Protein AF-A0A0C2FZ42-F1 (afdb_monomer_lite)

pLDDT: mean 85.32, std 16.22, range [34.06, 98.31]

InterPro domains:
  IPR029052 Metallo-dependent phosphatase-like [SSF56300] (33-108)
  IPR051158 Metallophosphoesterase-like [PTHR31302] (4-110)

Organism: NCBI:txid51022

Secondary structure (DSSP, 8-state):
--S-EEEEE---GGGGGS--TT----HHHHTTTPPTT-EEEEEESSGGGGGTS-HHHHTT-SEEEE--SGGGTTGGGHHHHHHH-S--SEEEE-SSSS-EEEE-----------

Foldseek 3Di:
DFPAADEFEFQECCLVVVPDPPRHGDLCVSCVPPDPPGAYEYEYAALCVLVVDDQVSLQRHAEYEYEQFPQAPPVVQLVVQVVVDPDAAAWAARPHHNHIYGYHHHHHDDPDPD

Structure (mmCIF, N/CA/C/O backbone):
data_AF-A0A0C2FZ42-F1
#
_entry.id   AF-A0A0C2FZ42-F1
#
loop_
_atom_site.group_PDB
_atom_site.id
_atom_site.type_symbol
_atom_site.label_atom_id
_atom_site.label_alt_id
_atom_site.label_comp_id
_atom_site.label_asym_id
_atom_site.label_entity_id
_atom_site.label_seq_id
_atom_site.pdbx_PDB_ins_code
_atom_site.Cartn_x
_atom_site.Cartn_y
_atom_site.Cartn_z
_atom_site.occupancy
_atom_site.B_iso_or_equiv
_atom_site.auth_seq_id
_atom_site.auth_comp_id
_atom_site.auth_asym_id
_atom_site.auth_atom_id
_atom_site.pdbx_PDB_model_num
ATOM 1 N N . MET A 1 1 ? -20.566 -7.867 8.050 1.00 49.97 1 MET A N 1
ATOM 2 C CA . MET A 1 1 ? -21.424 -7.011 7.199 1.00 49.97 1 MET A CA 1
ATOM 3 C C . MET A 1 1 ? -20.775 -5.634 7.150 1.00 49.97 1 MET A C 1
ATOM 5 O O . MET A 1 1 ? -20.541 -5.071 8.214 1.00 49.97 1 MET A O 1
ATOM 9 N N . PHE A 1 2 ? -20.371 -5.150 5.970 1.00 56.78 2 PHE A N 1
ATOM 10 C CA . PHE A 1 2 ? -19.672 -3.866 5.830 1.00 56.78 2 PHE A CA 1
ATOM 11 C C . PHE A 1 2 ? -20.657 -2.712 6.034 1.00 56.78 2 PHE A C 1
ATOM 13 O O . PHE A 1 2 ? -21.542 -2.496 5.210 1.00 56.78 2 PHE A O 1
ATOM 20 N N . HIS A 1 3 ? -20.514 -1.973 7.131 1.00 61.91 3 HIS A N 1
ATOM 21 C CA . HIS A 1 3 ? -21.300 -0.770 7.383 1.00 61.91 3 HIS A CA 1
ATOM 22 C C . HIS A 1 3 ? -20.441 0.437 6.991 1.00 61.91 3 HIS A C 1
ATOM 24 O O . HIS A 1 3 ? -19.725 0.984 7.822 1.00 61.91 3 HIS A O 1
ATOM 30 N N . ARG A 1 4 ? -20.528 0.836 5.711 1.00 89.31 4 ARG A N 1
ATOM 31 C CA . ARG A 1 4 ? -19.733 1.890 5.036 1.00 89.31 4 ARG A CA 1
ATOM 32 C C . ARG A 1 4 ? -18.302 1.460 4.682 1.00 89.31 4 ARG A C 1
ATOM 34 O O . ARG A 1 4 ? -17.542 1.024 5.539 1.00 89.31 4 ARG A O 1
ATOM 41 N N . ILE A 1 5 ? -17.942 1.625 3.409 1.00 94.50 5 ILE A N 1
ATOM 42 C CA . ILE A 1 5 ? -16.601 1.360 2.869 1.00 94.50 5 ILE A CA 1
ATOM 43 C C . ILE A 1 5 ? -15.977 2.702 2.480 1.00 94.50 5 ILE A C 1
ATOM 45 O O . ILE A 1 5 ? -16.608 3.482 1.768 1.00 94.50 5 ILE A O 1
ATOM 49 N N . CYS A 1 6 ? -14.754 2.965 2.937 1.00 96.94 6 CYS A N 1
ATOM 50 C CA . CYS A 1 6 ? -13.917 4.059 2.456 1.00 96.94 6 CYS A CA 1
ATOM 51 C C . CYS A 1 6 ? -12.878 3.485 1.491 1.00 96.94 6 CYS A C 1
ATOM 53 O O . CYS A 1 6 ? -12.041 2.677 1.895 1.00 96.94 6 CYS A O 1
ATOM 55 N N . LEU A 1 7 ? -12.953 3.883 0.221 1.00 97.06 7 LEU A N 1
ATOM 56 C CA . LEU A 1 7 ? -11.992 3.492 -0.805 1.00 97.06 7 LEU A CA 1
ATOM 57 C C . LEU A 1 7 ? -10.952 4.604 -0.956 1.00 97.06 7 LEU A C 1
ATOM 59 O O . LEU A 1 7 ? -11.309 5.744 -1.245 1.00 97.06 7 LEU A O 1
ATOM 63 N N . ILE A 1 8 ? -9.682 4.279 -0.732 1.00 98.00 8 ILE A N 1
ATOM 64 C CA . ILE A 1 8 ? -8.597 5.254 -0.597 1.00 98.00 8 ILE A CA 1
ATOM 65 C C . ILE A 1 8 ? -7.557 5.005 -1.683 1.00 98.00 8 ILE A C 1
ATOM 67 O O . ILE A 1 8 ? -6.857 4.002 -1.640 1.00 98.00 8 ILE A O 1
ATOM 71 N N . GLY A 1 9 ? -7.431 5.911 -2.649 1.00 97.00 9 GLY A N 1
ATOM 72 C CA . GLY A 1 9 ? -6.337 5.877 -3.622 1.00 97.00 9 GLY A CA 1
ATOM 73 C C . GLY A 1 9 ? -5.121 6.643 -3.112 1.00 97.00 9 GLY A C 1
ATOM 74 O O . GLY A 1 9 ? -5.269 7.748 -2.590 1.00 97.00 9 GLY A O 1
ATOM 75 N N . VAL A 1 10 ? -3.927 6.082 -3.290 1.00 96.81 10 VAL A N 1
ATOM 76 C CA . VAL A 1 10 ? -2.662 6.785 -3.036 1.00 96.81 10 VAL A CA 1
ATOM 77 C C . VAL A 1 10 ? -1.840 6.915 -4.316 1.00 96.81 10 VAL A C 1
ATOM 79 O O . VAL A 1 10 ? -1.957 6.098 -5.229 1.00 96.81 10 VAL A O 1
ATOM 82 N N . ASN A 1 11 ? -1.001 7.951 -4.378 1.00 95.19 11 ASN A N 1
ATOM 83 C CA . ASN A 1 11 ? 0.007 8.072 -5.432 1.00 95.19 11 ASN A CA 1
ATOM 84 C C . ASN A 1 11 ? 1.005 6.906 -5.351 1.00 95.19 11 ASN A C 1
ATOM 86 O O . ASN A 1 11 ? 1.191 6.326 -4.281 1.00 95.19 11 ASN A O 1
ATOM 90 N N . ASP A 1 12 ? 1.656 6.587 -6.470 1.00 92.12 12 ASP A N 1
ATOM 91 C CA . ASP A 1 12 ? 2.699 5.559 -6.495 1.00 92.12 12 ASP A CA 1
ATOM 92 C C . ASP A 1 12 ? 3.883 5.928 -5.584 1.00 92.12 12 ASP A C 1
ATOM 94 O O . ASP A 1 12 ? 4.202 7.106 -5.414 1.00 92.12 12 ASP A O 1
ATOM 98 N N . ILE A 1 13 ? 4.578 4.929 -5.036 1.00 90.56 13 ILE A N 1
ATOM 99 C CA . ILE A 1 13 ? 5.772 5.132 -4.200 1.00 90.56 13 ILE A CA 1
ATOM 100 C C . ILE A 1 13 ? 6.856 5.965 -4.912 1.00 90.56 13 ILE A C 1
ATOM 102 O O . ILE A 1 13 ? 7.554 6.762 -4.278 1.00 90.56 13 ILE A O 1
ATOM 106 N N . SER A 1 14 ? 6.948 5.848 -6.241 1.00 89.75 14 SER A N 1
ATOM 107 C CA . SER A 1 14 ? 7.897 6.595 -7.072 1.00 89.75 14 SER A CA 1
ATOM 108 C C . SER A 1 14 ? 7.452 8.030 -7.389 1.00 89.75 14 SER A C 1
ATOM 110 O O . SER A 1 14 ? 8.242 8.823 -7.901 1.00 89.75 14 SER A O 1
ATOM 112 N N . SER A 1 15 ? 6.215 8.421 -7.053 1.00 91.25 15 SER A N 1
ATOM 113 C CA . SER A 1 15 ? 5.626 9.697 -7.483 1.00 91.25 15 SER A CA 1
ATOM 114 C C . SER A 1 15 ? 6.438 10.918 -7.035 1.00 91.25 15 SER A C 1
ATOM 116 O O . SER A 1 15 ? 6.501 11.922 -7.748 1.00 91.25 15 SER A O 1
ATOM 118 N N . LYS A 1 16 ? 7.125 10.812 -5.887 1.00 91.06 16 LYS A N 1
ATOM 119 C CA . LYS A 1 16 ? 8.002 11.858 -5.337 1.00 91.06 16 LYS A CA 1
ATOM 120 C C . LYS A 1 16 ? 9.159 12.241 -6.270 1.00 91.06 16 LYS A C 1
ATOM 122 O O . LYS A 1 16 ? 9.669 13.352 -6.166 1.00 91.06 16 LYS A O 1
ATOM 127 N N . TYR A 1 17 ? 9.538 11.360 -7.196 1.00 90.00 17 TYR A N 1
ATOM 128 C CA . TYR A 1 17 ? 10.608 11.583 -8.173 1.00 90.00 17 TYR A CA 1
ATOM 129 C C . TYR A 1 17 ? 10.115 12.174 -9.503 1.00 90.00 17 TYR A C 1
ATOM 131 O O . TYR A 1 17 ? 10.918 12.485 -10.374 1.00 90.00 17 TYR A O 1
ATOM 139 N N . SER A 1 18 ? 8.805 12.383 -9.668 1.00 90.12 18 SER A N 1
ATOM 140 C CA . SER A 1 18 ? 8.215 12.898 -10.916 1.00 90.12 18 SER A CA 1
ATOM 141 C C . SER A 1 18 ? 8.541 14.365 -11.231 1.00 90.12 18 SER A C 1
ATOM 143 O O . SER A 1 18 ? 8.257 14.834 -12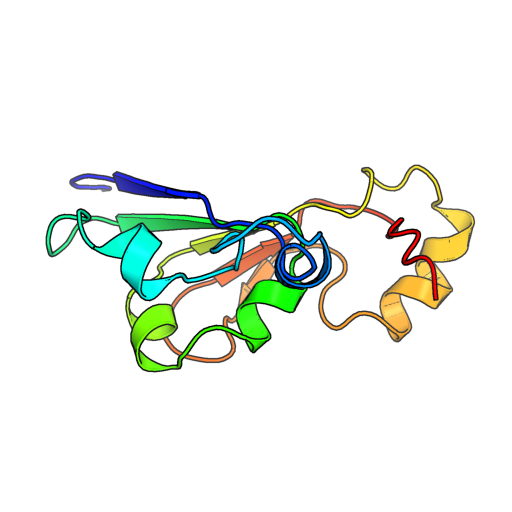.330 1.00 90.12 18 SER A O 1
ATOM 145 N N . GLY A 1 19 ? 9.057 15.127 -10.260 1.00 91.50 19 GLY A N 1
ATOM 146 C CA . GLY A 1 19 ? 9.232 16.580 -10.374 1.00 91.50 19 GLY A CA 1
ATOM 147 C C . GLY A 1 19 ? 7.931 17.392 -10.271 1.00 91.50 19 GLY A C 1
ATOM 148 O O . GLY A 1 19 ? 7.977 18.622 -10.289 1.00 91.50 19 GLY A O 1
ATOM 149 N N . ILE A 1 20 ? 6.768 16.745 -10.116 1.00 93.38 20 ILE A N 1
ATOM 150 C CA . ILE A 1 20 ? 5.488 17.432 -9.910 1.00 93.38 20 ILE A CA 1
ATOM 151 C C . ILE A 1 20 ? 5.372 17.850 -8.440 1.00 93.38 20 ILE A C 1
ATOM 153 O O . ILE A 1 20 ? 5.468 17.039 -7.515 1.00 93.38 20 ILE A O 1
ATOM 157 N N . LYS A 1 21 ? 5.137 19.145 -8.211 1.00 92.81 21 LYS A N 1
ATOM 158 C CA . LYS A 1 21 ? 5.017 19.715 -6.864 1.00 92.81 21 LYS A CA 1
ATOM 159 C C . LYS A 1 21 ? 3.890 19.036 -6.078 1.00 92.81 21 LYS A C 1
ATOM 161 O O . LYS A 1 21 ? 2.771 18.927 -6.571 1.00 92.81 21 LYS A O 1
ATOM 166 N N . ASN A 1 22 ? 4.181 18.646 -4.834 1.00 90.25 22 ASN A N 1
ATOM 167 C CA . ASN A 1 22 ? 3.252 17.969 -3.917 1.00 90.25 22 ASN A CA 1
ATOM 168 C C . ASN A 1 22 ? 2.690 16.632 -4.448 1.00 90.25 22 ASN A C 1
ATOM 170 O O . ASN A 1 22 ? 1.653 16.168 -3.976 1.00 90.25 22 ASN A O 1
ATOM 174 N N . HIS A 1 23 ? 3.352 16.002 -5.423 1.00 92.81 23 HIS A N 1
ATOM 175 C CA . HIS A 1 23 ? 2.951 14.702 -5.953 1.00 92.81 23 HIS A CA 1
ATOM 176 C C . HIS A 1 23 ? 3.673 13.571 -5.217 1.00 92.81 23 HIS A C 1
ATOM 178 O O . HIS A 1 23 ? 4.534 12.887 -5.761 1.00 92.81 23 HIS A O 1
ATOM 184 N N . ASN A 1 24 ? 3.347 13.379 -3.943 1.00 94.31 24 ASN A N 1
ATOM 185 C CA . ASN A 1 24 ? 3.918 12.318 -3.115 1.00 94.31 24 ASN A CA 1
ATOM 186 C C . ASN A 1 24 ? 2.830 11.382 -2.583 1.00 94.31 24 ASN A C 1
ATOM 188 O O . ASN A 1 24 ? 1.666 11.761 -2.437 1.00 94.31 24 ASN A O 1
ATOM 192 N N . MET A 1 25 ? 3.220 10.153 -2.271 1.00 95.81 25 MET A N 1
ATOM 193 C CA . MET A 1 25 ? 2.377 9.212 -1.547 1.00 95.81 25 MET A CA 1
ATOM 194 C C . MET A 1 25 ? 2.186 9.696 -0.098 1.00 95.81 25 MET A C 1
ATOM 196 O O . MET A 1 25 ? 3.156 10.046 0.575 1.00 95.81 25 MET A O 1
ATOM 200 N N . ASN A 1 26 ? 0.937 9.779 0.372 1.00 96.88 26 ASN A N 1
ATOM 201 C CA . ASN A 1 26 ? 0.604 10.155 1.750 1.00 96.88 26 ASN A CA 1
ATOM 202 C C . ASN A 1 26 ? -0.739 9.530 2.157 1.00 96.88 26 ASN A C 1
ATOM 204 O O . ASN A 1 26 ? -1.806 10.007 1.761 1.00 96.88 26 ASN A O 1
ATOM 208 N N . LEU A 1 27 ? -0.677 8.453 2.940 1.00 97.62 27 LEU A N 1
ATOM 209 C CA . LEU A 1 27 ? -1.863 7.702 3.343 1.00 97.62 27 LEU A CA 1
ATOM 210 C C . LEU A 1 27 ? -2.715 8.465 4.370 1.00 97.62 27 LEU A C 1
ATOM 212 O O . LEU A 1 27 ? -3.941 8.447 4.265 1.00 97.62 27 LEU A O 1
ATOM 216 N N . THR A 1 28 ? -2.093 9.196 5.301 1.00 97.62 28 THR A N 1
ATOM 217 C CA . THR A 1 28 ? -2.801 10.004 6.306 1.00 97.62 28 THR A CA 1
ATOM 218 C C . THR A 1 28 ? -3.765 10.988 5.642 1.00 97.62 28 THR A C 1
ATOM 220 O O . THR A 1 28 ? -4.950 11.030 5.977 1.00 97.62 28 THR A O 1
ATOM 223 N N . VAL A 1 29 ? -3.270 11.750 4.661 1.00 97.12 29 VAL A N 1
ATOM 224 C CA . VAL A 1 29 ? -4.064 12.739 3.918 1.00 97.12 29 VAL A CA 1
ATOM 225 C C . VAL A 1 29 ? -5.130 12.049 3.074 1.00 97.12 29 VAL A C 1
ATOM 227 O O . VAL A 1 29 ? -6.275 12.494 3.052 1.00 97.12 29 VAL A O 1
ATOM 230 N N . ALA A 1 30 ? -4.794 10.932 2.423 1.00 96.94 30 ALA A N 1
ATOM 231 C CA . ALA A 1 30 ? -5.752 10.182 1.615 1.00 96.94 30 ALA A CA 1
ATOM 232 C C . ALA A 1 30 ? -6.925 9.626 2.453 1.00 96.94 30 ALA A C 1
ATOM 234 O O . ALA A 1 30 ? -8.048 9.531 1.961 1.00 96.94 30 ALA A O 1
ATOM 235 N N . MET A 1 31 ? -6.697 9.320 3.736 1.00 96.62 31 MET A N 1
ATOM 236 C CA . MET A 1 31 ? -7.723 8.827 4.662 1.00 96.62 31 MET A CA 1
ATOM 237 C C . MET A 1 31 ? -8.490 9.921 5.418 1.00 96.62 31 MET A C 1
ATOM 239 O O . MET A 1 31 ? -9.419 9.589 6.156 1.00 96.62 31 MET A O 1
ATOM 243 N N . GLN A 1 32 ? -8.136 11.204 5.275 1.00 96.19 32 GLN A N 1
ATOM 244 C CA . GLN A 1 32 ? -8.625 12.272 6.164 1.00 96.19 32 GLN A CA 1
ATOM 245 C C . GLN A 1 32 ? -10.158 12.419 6.197 1.00 96.19 32 GLN A C 1
ATOM 247 O O . GLN A 1 32 ? -10.721 12.817 7.212 1.00 96.19 32 GLN A O 1
ATOM 252 N N . ASN A 1 33 ? -10.835 12.051 5.105 1.00 94.44 33 ASN A N 1
ATOM 253 C CA . ASN A 1 33 ? -12.290 12.147 4.969 1.00 94.44 33 ASN A CA 1
ATOM 254 C C . ASN A 1 33 ? -13.016 10.811 5.210 1.00 94.44 33 ASN A C 1
ATOM 256 O O . ASN A 1 33 ? -14.235 10.736 5.048 1.00 94.44 33 ASN A O 1
ATOM 260 N N . CYS A 1 34 ? -12.304 9.745 5.592 1.00 95.25 34 CYS A N 1
ATOM 261 C CA . CYS A 1 34 ? -12.940 8.477 5.935 1.00 95.25 34 CYS A CA 1
ATOM 262 C C . CYS A 1 34 ? -13.690 8.596 7.265 1.00 95.25 34 CYS A C 1
ATOM 264 O O . CYS A 1 34 ? -13.122 8.960 8.295 1.00 95.25 34 CYS A O 1
ATOM 266 N N . THR A 1 35 ? -14.968 8.218 7.266 1.00 93.44 35 THR A N 1
ATOM 267 C CA . THR A 1 35 ? -15.789 8.194 8.480 1.00 93.44 35 THR A CA 1
ATOM 268 C C . THR A 1 35 ? -15.236 7.198 9.505 1.00 93.44 35 THR A C 1
ATOM 270 O O . THR A 1 35 ? -14.778 6.109 9.159 1.00 93.44 35 THR A O 1
ATOM 273 N N . ALA A 1 36 ? -15.310 7.538 10.793 1.00 89.75 36 ALA A N 1
ATOM 274 C CA . ALA A 1 36 ? -14.962 6.603 11.859 1.00 89.75 36 ALA A CA 1
ATOM 275 C C . ALA A 1 36 ? -15.802 5.310 11.761 1.00 89.75 36 ALA A C 1
ATOM 277 O O . ALA A 1 36 ? -17.013 5.352 11.529 1.00 89.75 36 ALA A O 1
ATOM 278 N N . GLY A 1 37 ? -15.145 4.159 11.914 1.00 88.69 37 GLY A N 1
ATOM 279 C CA . GLY A 1 37 ? -15.776 2.839 11.828 1.00 88.69 37 GLY A CA 1
ATOM 280 C C . GLY A 1 37 ? -16.117 2.351 10.413 1.00 88.69 37 GLY A C 1
ATOM 281 O O . GLY A 1 37 ? -16.701 1.278 10.293 1.00 88.69 37 GLY A O 1
ATOM 282 N N . SER A 1 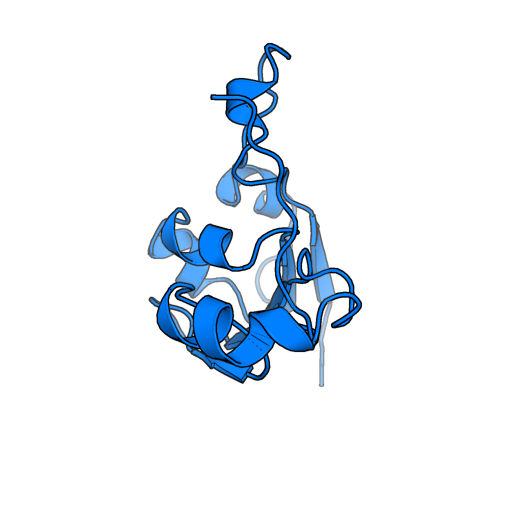38 ? -15.783 3.093 9.347 1.00 94.19 38 SER A N 1
ATOM 283 C CA . SER A 1 38 ? -15.868 2.564 7.977 1.00 94.19 38 SER A CA 1
ATOM 284 C C . SER A 1 38 ? -14.765 1.543 7.723 1.00 94.19 38 SER A C 1
ATOM 286 O O . SER A 1 38 ? -13.630 1.783 8.139 1.00 94.19 38 SER A O 1
ATOM 288 N N . SER A 1 39 ? -15.046 0.507 6.937 1.00 95.88 39 SER A N 1
ATOM 289 C CA . SER A 1 39 ? -13.990 -0.384 6.455 1.00 95.88 39 SER A CA 1
ATOM 290 C C . SER A 1 39 ? -13.112 0.316 5.425 1.00 95.88 39 SER A C 1
ATOM 292 O O . SER A 1 39 ? -13.632 0.905 4.475 1.00 95.88 39 SER A O 1
ATOM 294 N N . ARG A 1 40 ? -11.793 0.281 5.614 1.00 97.12 40 ARG A N 1
ATOM 295 C CA . ARG A 1 40 ? -10.827 1.047 4.815 1.00 97.12 40 ARG A CA 1
ATOM 296 C C . ARG A 1 40 ? -10.093 0.145 3.835 1.00 97.12 40 ARG A C 1
ATOM 298 O O . ARG A 1 40 ? -9.329 -0.732 4.235 1.00 97.12 40 ARG A O 1
ATOM 305 N N . VAL A 1 41 ? -10.331 0.400 2.552 1.00 97.88 41 VAL A N 1
ATOM 306 C CA . VAL A 1 41 ? -9.735 -0.311 1.419 1.00 97.88 41 VAL A CA 1
ATOM 307 C C . VAL A 1 41 ? -8.773 0.641 0.720 1.00 97.88 41 VAL A C 1
ATOM 309 O O . VAL A 1 41 ? -9.208 1.608 0.096 1.00 97.88 41 VAL A O 1
ATOM 312 N N . VAL A 1 42 ? -7.474 0.384 0.823 1.00 98.31 42 VAL A N 1
ATOM 313 C CA . VAL A 1 42 ? -6.438 1.197 0.175 1.00 98.31 42 VAL A CA 1
ATOM 314 C C . VAL A 1 42 ? -6.104 0.608 -1.190 1.00 98.31 42 VAL A C 1
ATOM 316 O O . VAL A 1 42 ? -5.877 -0.589 -1.314 1.00 98.31 42 VAL A O 1
ATOM 319 N N . LEU A 1 43 ? -6.053 1.450 -2.213 1.00 97.00 43 LEU A N 1
ATOM 320 C CA . LEU A 1 43 ? -5.574 1.131 -3.549 1.00 97.00 43 LEU A CA 1
ATOM 321 C C . LEU A 1 43 ? -4.180 1.737 -3.700 1.00 97.00 43 LEU A C 1
ATOM 323 O O . LEU A 1 43 ? -4.041 2.953 -3.850 1.00 97.00 43 LEU A O 1
ATOM 327 N N . ALA A 1 44 ? -3.157 0.889 -3.643 1.00 94.94 44 ALA A N 1
ATOM 328 C CA . ALA A 1 44 ? -1.766 1.287 -3.820 1.00 94.94 44 ALA A CA 1
ATOM 329 C C . ALA A 1 44 ? -1.197 0.550 -5.027 1.00 94.94 44 ALA A C 1
ATOM 331 O O . ALA A 1 44 ? -1.291 -0.672 -5.096 1.00 94.94 44 ALA A O 1
ATOM 332 N N . HIS A 1 45 ? -0.618 1.273 -5.982 1.00 91.19 45 HIS A N 1
ATOM 333 C CA . HIS A 1 45 ? -0.141 0.661 -7.218 1.00 91.19 45 HIS A CA 1
ATOM 334 C C . HIS A 1 45 ? 0.952 -0.385 -6.938 1.00 91.19 45 HIS A C 1
ATOM 336 O O . HIS A 1 45 ? 0.727 -1.568 -7.195 1.00 91.19 45 HIS A O 1
ATOM 342 N N . ASN A 1 46 ? 2.075 0.028 -6.345 1.00 89.94 46 ASN A N 1
ATOM 343 C CA . ASN A 1 46 ? 3.182 -0.848 -5.957 1.00 89.94 46 ASN A CA 1
ATOM 344 C C . ASN A 1 46 ? 2.962 -1.453 -4.548 1.00 89.94 46 ASN A C 1
ATOM 346 O O . ASN A 1 46 ? 2.748 -0.690 -3.600 1.00 89.94 46 ASN A O 1
ATOM 350 N N . PRO A 1 47 ? 3.046 -2.785 -4.356 1.00 91.75 47 PRO A N 1
ATOM 351 C CA . PRO A 1 47 ? 2.834 -3.408 -3.048 1.00 91.75 47 PRO A CA 1
ATOM 352 C C . PRO A 1 47 ? 3.883 -3.019 -1.997 1.00 91.75 47 PRO A C 1
ATOM 354 O O . PRO A 1 47 ? 3.571 -3.029 -0.810 1.00 91.75 47 PRO A O 1
ATOM 357 N N . ALA A 1 48 ? 5.092 -2.606 -2.395 1.00 91.69 48 ALA A N 1
ATOM 358 C CA . ALA A 1 48 ? 6.113 -2.113 -1.466 1.00 91.69 48 ALA A CA 1
ATOM 359 C C . ALA A 1 48 ? 5.684 -0.830 -0.728 1.00 91.69 48 ALA A C 1
ATOM 361 O O . ALA A 1 48 ? 6.240 -0.515 0.320 1.00 91.69 48 ALA A O 1
ATOM 362 N N . SER A 1 49 ? 4.648 -0.133 -1.212 1.00 93.88 49 SER A N 1
ATOM 363 C CA . SER A 1 49 ? 4.091 1.064 -0.569 1.00 93.88 49 SER A CA 1
ATOM 364 C C . SER A 1 49 ? 3.712 0.845 0.898 1.00 93.88 49 SER A C 1
ATOM 366 O O . SER A 1 49 ? 3.815 1.773 1.695 1.00 93.88 49 SER A O 1
ATOM 368 N N . VAL A 1 50 ? 3.308 -0.376 1.280 1.00 95.88 50 VAL A N 1
ATOM 369 C CA . VAL A 1 50 ? 2.920 -0.682 2.670 1.00 95.88 50 VAL A CA 1
ATOM 370 C C . VAL A 1 50 ? 4.071 -0.553 3.665 1.00 95.88 50 VAL A C 1
ATOM 372 O O . VAL A 1 50 ? 3.814 -0.396 4.853 1.00 95.88 50 VAL A O 1
ATOM 375 N N . LEU A 1 51 ? 5.320 -0.605 3.194 1.00 94.94 51 LEU A N 1
ATOM 376 C CA . LEU A 1 51 ? 6.518 -0.446 4.021 1.00 94.94 51 LEU A CA 1
ATOM 377 C C . LEU A 1 51 ? 6.825 1.028 4.330 1.00 94.94 51 LEU A C 1
ATOM 379 O O . LEU A 1 51 ? 7.551 1.312 5.276 1.00 94.94 51 LEU A O 1
ATOM 383 N N . GLU A 1 52 ? 6.254 1.958 3.560 1.00 95.56 52 GLU A N 1
ATOM 384 C CA . GLU A 1 52 ? 6.453 3.405 3.717 1.00 95.56 52 GLU A CA 1
ATOM 385 C C . GLU A 1 52 ? 5.354 4.068 4.562 1.00 95.56 52 GLU A C 1
ATOM 387 O O . GLU A 1 52 ? 5.468 5.233 4.947 1.00 95.56 52 GLU A O 1
ATOM 392 N N . PHE A 1 53 ? 4.250 3.363 4.818 1.00 97.00 53 PHE A N 1
ATOM 393 C CA . PHE A 1 53 ? 3.155 3.885 5.630 1.00 97.00 53 PHE A CA 1
ATOM 394 C C . PHE A 1 53 ? 3.502 3.838 7.117 1.00 97.00 53 PHE A C 1
ATOM 396 O O . PHE A 1 53 ? 4.145 2.905 7.598 1.00 97.00 53 PHE A O 1
ATOM 403 N N . SER A 1 54 ? 3.041 4.841 7.868 1.00 97.75 54 SER A N 1
ATOM 404 C CA . SER A 1 54 ? 3.226 4.849 9.317 1.00 97.75 54 SER A CA 1
ATOM 405 C C . SER A 1 54 ? 2.450 3.709 9.971 1.00 97.75 54 SER A C 1
ATOM 407 O O . SER A 1 54 ? 1.396 3.275 9.490 1.00 97.75 54 SER A O 1
ATOM 409 N N . LYS A 1 55 ? 2.948 3.260 11.125 1.00 97.94 55 LYS A N 1
ATOM 410 C CA . LYS A 1 55 ? 2.264 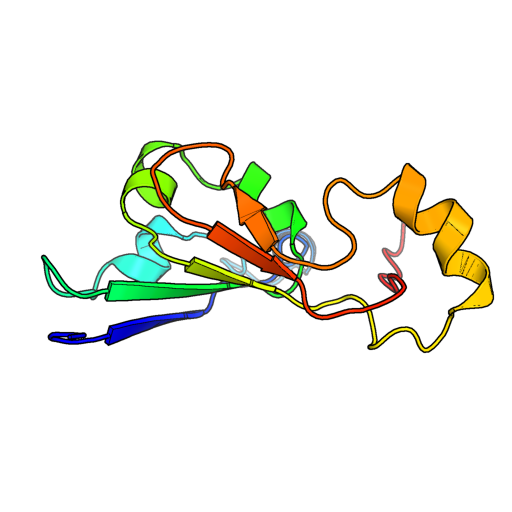2.273 11.960 1.00 97.94 55 LYS A CA 1
ATOM 411 C C . LYS A 1 55 ? 0.830 2.711 12.277 1.00 97.94 55 LYS A C 1
ATOM 413 O O . LYS A 1 55 ? -0.096 1.922 12.112 1.00 97.94 55 LYS A O 1
ATOM 418 N N . GLU A 1 56 ? 0.642 3.970 12.669 1.00 97.44 56 GLU A N 1
ATOM 419 C CA . GLU A 1 56 ? -0.660 4.521 13.056 1.00 97.44 56 GLU A CA 1
ATOM 420 C C . GLU A 1 56 ? -1.659 4.563 11.895 1.00 97.44 56 GLU A C 1
ATOM 422 O O . GLU A 1 56 ? -2.871 4.530 12.116 1.00 97.44 56 GLU A O 1
ATOM 427 N N . ASP A 1 57 ? -1.188 4.694 10.655 1.00 97.50 57 ASP A N 1
ATOM 428 C CA . ASP A 1 57 ? -2.063 4.640 9.489 1.00 97.50 57 ASP A CA 1
ATOM 429 C C . ASP A 1 57 ? -2.432 3.206 9.130 1.00 97.50 57 ASP A C 1
ATOM 431 O O . ASP A 1 57 ? -3.611 2.934 8.901 1.00 97.50 57 ASP A O 1
ATOM 435 N N . LEU A 1 58 ? -1.464 2.288 9.147 1.00 97.81 58 LEU A N 1
ATOM 436 C CA . LEU A 1 58 ? -1.694 0.871 8.861 1.00 97.81 58 LEU A CA 1
ATOM 437 C C . LEU A 1 58 ? -2.655 0.210 9.855 1.00 97.81 58 LEU A C 1
ATOM 439 O O . LEU A 1 58 ? -3.497 -0.583 9.446 1.00 97.81 58 LEU A O 1
ATOM 443 N N . GLU A 1 59 ? -2.610 0.586 11.135 1.00 96.94 59 GLU A N 1
ATOM 444 C CA . GLU A 1 59 ? -3.553 0.103 12.157 1.00 96.94 59 GLU A CA 1
ATOM 445 C C . GLU A 1 59 ? -5.021 0.456 11.857 1.00 96.94 59 GLU A C 1
ATOM 447 O O . GLU A 1 59 ? -5.934 -0.165 12.400 1.00 96.94 59 GLU A O 1
ATOM 452 N N . LYS A 1 60 ? -5.275 1.434 10.979 1.00 96.44 60 LYS A N 1
ATOM 453 C CA . LYS A 1 60 ? -6.628 1.830 10.561 1.00 96.44 60 LYS A CA 1
ATOM 454 C C . LYS A 1 60 ? -7.074 1.140 9.269 1.00 96.44 60 LYS A C 1
ATOM 456 O O . LYS A 1 60 ? -8.224 1.317 8.872 1.00 96.44 60 LYS A O 1
ATOM 461 N N . VAL A 1 61 ? -6.178 0.439 8.576 1.00 97.38 61 VAL A N 1
ATOM 462 C CA . VAL A 1 61 ? -6.432 -0.167 7.265 1.00 97.38 61 VAL A CA 1
ATOM 463 C C . VAL A 1 61 ? -6.865 -1.617 7.435 1.00 97.38 61 VAL A C 1
ATOM 465 O O . VAL A 1 61 ? -6.209 -2.393 8.120 1.00 97.38 61 VAL A O 1
ATOM 468 N N . ASP A 1 62 ? -7.951 -2.001 6.762 1.00 97.62 62 ASP A N 1
ATOM 469 C CA . ASP A 1 62 ? -8.423 -3.389 6.771 1.00 97.62 62 ASP A CA 1
ATOM 470 C C . ASP A 1 62 ? -7.815 -4.188 5.620 1.00 97.62 62 ASP A C 1
ATOM 472 O O . ASP A 1 62 ? -7.439 -5.351 5.778 1.00 97.62 62 ASP A O 1
ATOM 476 N N . VAL A 1 63 ? -7.705 -3.563 4.446 1.00 97.62 63 VAL A N 1
ATOM 477 C CA . VAL A 1 63 ? -7.081 -4.192 3.287 1.00 97.62 63 VAL A CA 1
ATOM 478 C C . VAL A 1 63 ? -6.388 -3.171 2.389 1.00 97.62 63 VAL A C 1
ATOM 480 O O . VAL A 1 63 ? -6.907 -2.083 2.139 1.00 97.62 63 VAL A O 1
ATOM 483 N N . VAL A 1 64 ? -5.226 -3.549 1.869 1.00 97.50 64 VAL A N 1
ATOM 484 C CA . VAL A 1 64 ? -4.541 -2.887 0.760 1.00 97.50 64 VAL A CA 1
ATOM 485 C C . VAL A 1 64 ? -4.664 -3.788 -0.462 1.00 97.50 64 VAL A C 1
ATOM 487 O O . VAL A 1 64 ? -4.336 -4.971 -0.399 1.00 97.50 64 VAL A O 1
ATOM 490 N N . LEU A 1 65 ? -5.145 -3.243 -1.571 1.00 95.50 65 LEU A N 1
ATOM 491 C CA . LEU A 1 65 ? -5.159 -3.898 -2.870 1.00 95.50 65 LEU A CA 1
ATOM 492 C C . LEU A 1 65 ? -4.032 -3.306 -3.707 1.00 95.50 65 LEU A C 1
ATOM 494 O O . LEU A 1 65 ? -4.013 -2.096 -3.960 1.00 95.50 65 LEU A O 1
ATOM 498 N N . SER A 1 66 ? -3.119 -4.167 -4.147 1.00 91.88 66 SER A N 1
ATOM 499 C CA . SER A 1 66 ? -1.985 -3.768 -4.972 1.00 91.88 66 SER A CA 1
ATOM 500 C C . SER A 1 66 ? -1.836 -4.586 -6.243 1.00 91.88 66 SER A C 1
ATOM 502 O O . SER A 1 66 ? -2.279 -5.735 -6.364 1.00 91.88 66 SER A O 1
ATOM 504 N N . GLY A 1 67 ? -1.222 -3.932 -7.225 1.00 78.56 67 GLY A N 1
ATOM 505 C CA . GLY A 1 67 ? -0.945 -4.474 -8.545 1.00 78.56 67 GLY A CA 1
ATOM 506 C C . GLY A 1 67 ? 0.493 -4.175 -8.923 1.00 78.56 67 GLY A C 1
ATOM 507 O O . GLY A 1 67 ? 1.400 -4.635 -8.242 1.00 78.56 67 GLY A O 1
ATOM 508 N N . HIS A 1 68 ? 0.690 -3.419 -10.008 1.00 68.19 68 HIS A N 1
ATOM 509 C CA . HIS A 1 68 ? 1.997 -3.018 -10.557 1.00 68.19 68 HIS A CA 1
ATOM 510 C C . HIS A 1 68 ? 2.804 -4.134 -11.250 1.00 68.19 68 HIS A C 1
ATOM 512 O O . HIS A 1 68 ? 3.738 -3.886 -12.005 1.00 68.19 68 HIS A O 1
ATOM 518 N N . THR A 1 69 ? 2.399 -5.385 -11.100 1.00 56.09 69 THR A N 1
ATOM 519 C CA . THR A 1 69 ? 3.174 -6.533 -11.561 1.00 56.09 69 THR A CA 1
ATOM 520 C C . THR A 1 69 ? 2.865 -6.976 -13.011 1.00 56.09 69 THR A C 1
ATOM 522 O O . THR A 1 69 ? 3.348 -8.012 -13.455 1.00 56.09 69 THR A O 1
ATOM 525 N N . HIS A 1 70 ? 2.098 -6.209 -13.801 1.00 63.34 70 HIS A N 1
ATOM 526 C CA . HIS A 1 70 ? 1.781 -6.503 -15.222 1.00 63.34 70 HIS A CA 1
ATOM 527 C C . HIS A 1 70 ? 1.222 -7.917 -15.486 1.00 63.34 70 HIS A C 1
ATOM 529 O O . HIS A 1 70 ? 1.532 -8.535 -16.501 1.00 63.34 70 HIS A O 1
ATOM 535 N N . ALA A 1 71 ? 0.409 -8.462 -14.574 1.00 56.25 71 ALA A N 1
ATOM 536 C CA . ALA A 1 71 ? -0.349 -9.707 -14.781 1.00 56.25 71 ALA A CA 1
ATOM 537 C C . ALA A 1 71 ? 0.481 -10.960 -15.148 1.00 56.25 71 ALA A C 1
ATOM 539 O O . ALA A 1 71 ? -0.062 -11.940 -15.651 1.00 56.25 71 ALA A O 1
ATOM 540 N N . GLY A 1 72 ? 1.796 -10.947 -14.926 1.00 57.22 72 GLY A N 1
ATOM 541 C CA . GLY A 1 72 ? 2.656 -12.085 -15.250 1.00 57.22 72 GLY A CA 1
ATOM 542 C C . GLY A 1 72 ? 3.080 -12.150 -16.717 1.00 57.22 72 GLY A C 1
ATOM 543 O O . GLY A 1 72 ? 3.524 -13.202 -17.176 1.00 57.22 72 GLY A O 1
ATOM 544 N N . GLN A 1 73 ? 2.974 -11.038 -17.452 1.00 63.19 73 GLN A N 1
ATOM 545 C CA . GLN A 1 73 ? 3.391 -10.943 -18.857 1.00 63.19 73 GLN A CA 1
ATOM 546 C C . GLN A 1 73 ? 4.857 -11.365 -19.086 1.00 63.19 73 GLN A C 1
ATOM 548 O O . GLN A 1 73 ? 5.189 -11.839 -20.169 1.00 63.19 73 GLN A O 1
ATOM 553 N N . TYR A 1 74 ? 5.710 -11.293 -18.057 1.00 66.62 74 TYR A N 1
ATOM 554 C CA . TYR A 1 74 ? 7.105 -11.743 -18.085 1.00 66.62 74 TYR A CA 1
ATOM 555 C C . TYR A 1 74 ? 7.344 -12.955 -17.175 1.00 66.62 74 TYR A C 1
ATOM 557 O O . TYR A 1 74 ? 8.248 -12.950 -16.340 1.00 66.62 74 TYR A O 1
ATOM 565 N N . TYR A 1 75 ? 6.537 -14.011 -17.318 1.00 67.81 75 TYR A N 1
ATOM 566 C CA . TYR A 1 75 ? 6.587 -15.204 -16.455 1.00 67.81 75 TYR A CA 1
ATOM 567 C C . TYR A 1 75 ? 7.980 -15.853 -16.342 1.00 67.81 75 TYR A C 1
ATOM 569 O O . TYR A 1 75 ? 8.294 -16.446 -15.314 1.00 67.81 75 TYR A O 1
ATOM 577 N N . VAL A 1 76 ? 8.838 -15.707 -17.358 1.00 76.12 76 VAL A N 1
ATOM 578 C CA . VAL A 1 76 ? 10.227 -16.207 -17.345 1.00 76.12 76 VAL A CA 1
ATOM 579 C C . VAL A 1 76 ? 11.052 -15.569 -16.222 1.00 76.12 76 VAL A C 1
ATOM 581 O O . VAL A 1 76 ? 11.927 -16.217 -15.656 1.00 76.12 76 VAL A O 1
ATOM 584 N N . LEU A 1 77 ? 10.752 -14.320 -15.859 1.00 77.31 77 LEU A N 1
ATOM 585 C CA . LEU A 1 77 ? 11.425 -13.609 -14.773 1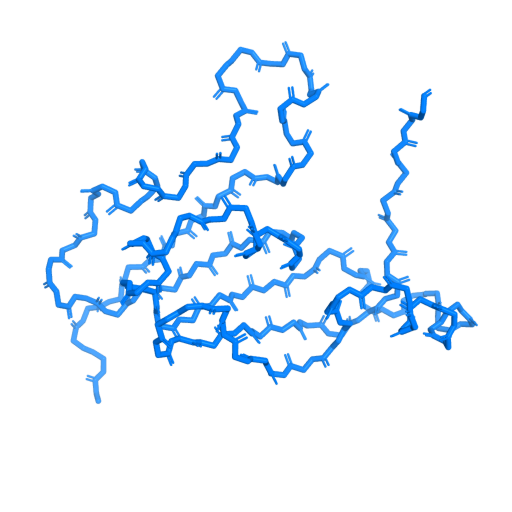.00 77.31 77 LEU A CA 1
ATOM 586 C C . LEU A 1 77 ? 10.808 -13.899 -13.399 1.00 77.31 77 LEU A C 1
ATOM 588 O O . LEU A 1 77 ? 11.392 -13.513 -12.390 1.00 77.31 77 LEU A O 1
ATOM 592 N N . ALA A 1 78 ? 9.670 -14.603 -13.329 1.00 76.06 78 ALA A N 1
ATOM 593 C CA . ALA A 1 78 ? 8.968 -14.870 -12.073 1.00 76.06 78 ALA A CA 1
ATOM 594 C C . ALA A 1 78 ? 9.853 -15.519 -10.991 1.00 76.06 78 ALA A C 1
ATOM 596 O O . ALA A 1 78 ? 9.802 -15.033 -9.861 1.00 76.06 78 ALA A O 1
ATOM 597 N N . PRO A 1 79 ? 10.700 -16.536 -11.281 1.00 77.06 79 PRO A N 1
ATOM 598 C CA . PRO A 1 79 ? 11.556 -17.130 -10.254 1.00 77.06 79 PRO A CA 1
ATOM 599 C C . PRO A 1 79 ? 12.505 -16.102 -9.633 1.00 77.06 79 PRO A C 1
ATOM 601 O O . PRO A 1 79 ? 12.552 -15.977 -8.414 1.00 77.06 79 PRO A O 1
ATOM 604 N N . LEU A 1 80 ? 13.185 -15.309 -10.466 1.00 79.44 80 LEU A N 1
ATOM 605 C CA . LEU A 1 80 ? 14.122 -14.278 -10.018 1.00 79.44 80 LEU A CA 1
ATOM 606 C C . LEU A 1 80 ? 13.407 -13.172 -9.230 1.00 79.44 80 LEU A C 1
ATOM 608 O O . LEU A 1 80 ? 13.814 -12.818 -8.128 1.00 79.44 80 LEU A O 1
ATOM 612 N N . VAL A 1 81 ? 12.312 -12.647 -9.776 1.00 77.06 81 VAL A N 1
ATOM 613 C CA . VAL A 1 81 ? 11.559 -11.537 -9.179 1.00 77.06 81 VAL A CA 1
ATOM 614 C C . VAL A 1 81 ? 10.930 -11.944 -7.843 1.00 77.06 81 VAL A C 1
ATOM 616 O O . VAL A 1 81 ? 10.952 -11.160 -6.897 1.00 77.06 81 VAL A O 1
ATOM 619 N N . SER A 1 82 ? 10.438 -13.183 -7.727 1.00 74.56 82 SER A N 1
ATOM 620 C CA . SER A 1 82 ? 9.849 -13.704 -6.484 1.00 74.56 82 SER A CA 1
ATOM 621 C C . SER A 1 82 ? 10.832 -13.761 -5.309 1.00 74.56 82 SER A C 1
ATOM 623 O O . SER A 1 82 ? 10.401 -13.754 -4.160 1.00 74.56 82 SER A O 1
ATOM 625 N N . GLN A 1 83 ? 12.140 -13.793 -5.586 1.00 76.62 83 GLN A N 1
ATOM 626 C CA . GLN A 1 83 ? 13.188 -13.805 -4.562 1.00 76.62 83 GLN A CA 1
ATOM 627 C C . GLN A 1 83 ? 13.627 -12.402 -4.133 1.00 76.62 83 GLN A C 1
ATOM 629 O O . GLN A 1 83 ? 14.150 -12.240 -3.034 1.00 76.62 83 GLN A O 1
ATOM 634 N N . VAL A 1 84 ? 13.460 -11.401 -5.000 1.00 80.06 84 VAL A N 1
ATOM 635 C CA . VAL A 1 84 ? 13.976 -10.041 -4.772 1.00 80.06 84 VAL A CA 1
ATOM 636 C C . VAL A 1 84 ? 12.892 -9.112 -4.231 1.00 80.06 84 VAL A C 1
ATOM 638 O O . VAL A 1 84 ? 13.192 -8.179 -3.488 1.00 80.06 84 VAL A O 1
ATOM 641 N N . LEU A 1 85 ? 11.629 -9.352 -4.586 1.00 79.38 85 LEU A N 1
ATOM 642 C CA . LEU A 1 85 ? 10.534 -8.502 -4.142 1.00 79.38 85 LEU A CA 1
ATOM 643 C C . LEU A 1 85 ? 10.022 -8.880 -2.753 1.00 79.38 85 LEU A C 1
ATOM 645 O O . LEU A 1 85 ? 9.847 -10.064 -2.467 1.00 79.38 85 LEU A O 1
ATOM 649 N N . PRO A 1 86 ? 9.656 -7.883 -1.928 1.00 84.12 86 PRO A N 1
ATOM 650 C CA . PRO A 1 86 ? 9.038 -8.144 -0.630 1.00 84.12 86 PRO A CA 1
ATOM 651 C C . PRO A 1 86 ? 7.655 -8.793 -0.775 1.00 84.12 86 PRO A C 1
ATOM 653 O O . PRO A 1 86 ? 7.238 -9.572 0.079 1.00 84.12 86 PRO A O 1
ATOM 656 N N . TYR A 1 87 ? 6.951 -8.489 -1.869 1.00 87.50 87 TYR A N 1
ATOM 657 C CA . TYR A 1 87 ? 5.611 -8.985 -2.154 1.00 87.50 87 TYR A CA 1
ATOM 658 C C . TYR A 1 87 ? 5.474 -9.277 -3.648 1.00 87.50 87 TYR A C 1
ATOM 660 O O . TYR A 1 87 ? 5.745 -8.410 -4.480 1.00 87.50 87 TYR A O 1
ATOM 668 N N . PHE A 1 88 ? 5.043 -10.492 -3.984 1.00 80.50 88 PHE A N 1
ATOM 669 C CA . PHE A 1 88 ? 4.992 -10.977 -5.366 1.00 80.50 88 PHE A CA 1
ATOM 670 C C . PHE A 1 88 ? 3.559 -11.273 -5.822 1.00 80.50 88 PHE A C 1
ATOM 672 O O . PHE A 1 88 ? 3.088 -10.727 -6.817 1.00 80.50 88 PHE A O 1
ATOM 679 N N . HIS A 1 89 ? 2.848 -12.127 -5.086 1.00 86.75 89 HIS A N 1
ATOM 680 C CA . HIS A 1 89 ? 1.470 -12.505 -5.381 1.00 86.75 89 HIS A CA 1
ATOM 681 C C . HIS A 1 89 ? 0.830 -13.157 -4.158 1.00 86.75 89 HIS A C 1
ATOM 683 O O . HIS A 1 89 ? 1.442 -14.006 -3.511 1.00 86.75 89 HIS A O 1
ATOM 689 N N . GLY A 1 90 ? -0.435 -12.826 -3.914 1.00 89.88 90 GLY A N 1
ATOM 690 C CA . GLY A 1 90 ? -1.252 -13.480 -2.903 1.00 89.88 90 GLY A CA 1
ATOM 691 C C . GLY A 1 90 ? -1.627 -12.546 -1.766 1.00 89.88 90 GLY A C 1
ATOM 692 O O . GLY A 1 90 ? -1.687 -11.328 -1.935 1.00 89.88 90 GLY A O 1
ATOM 693 N N . LEU A 1 91 ? -1.939 -13.143 -0.620 1.00 94.69 91 LEU A N 1
ATOM 694 C CA . LEU A 1 91 ? -2.415 -12.444 0.564 1.00 94.69 91 LEU A CA 1
ATOM 695 C C . LEU A 1 91 ? -1.319 -12.433 1.631 1.00 94.69 91 LEU A C 1
ATOM 697 O O . LEU A 1 91 ? -0.830 -13.490 2.024 1.00 94.69 91 LEU A O 1
ATOM 701 N N . TYR A 1 92 ? -0.977 -11.244 2.109 1.00 94.69 92 TYR A N 1
ATOM 702 C CA . TYR A 1 92 ? 0.050 -11.001 3.114 1.00 94.69 92 TYR A CA 1
ATOM 703 C C . TYR A 1 92 ? -0.540 -10.240 4.303 1.00 94.69 92 TYR A C 1
ATOM 705 O O . TYR A 1 92 ? -1.543 -9.534 4.168 1.00 94.69 92 TYR A O 1
ATOM 713 N N . ASP A 1 93 ? 0.094 -10.354 5.463 1.00 97.69 93 ASP A N 1
ATOM 714 C CA . ASP A 1 93 ? -0.171 -9.467 6.594 1.00 97.69 93 ASP A CA 1
ATOM 715 C C . ASP A 1 93 ? 0.472 -8.099 6.350 1.00 97.69 93 ASP A C 1
ATOM 717 O O . ASP A 1 93 ? 1.574 -8.007 5.799 1.00 97.69 93 ASP A O 1
ATOM 721 N N . LEU A 1 94 ? -0.212 -7.025 6.754 1.00 97.38 94 LEU A N 1
ATOM 722 C CA . LEU A 1 94 ? 0.432 -5.715 6.827 1.00 97.38 94 LEU A CA 1
ATOM 723 C C . LEU A 1 94 ? 1.518 -5.737 7.914 1.00 97.38 94 LEU A C 1
ATOM 725 O O . LEU A 1 94 ? 1.369 -6.445 8.911 1.00 97.38 94 LEU A O 1
ATOM 729 N N . PRO A 1 95 ? 2.603 -4.953 7.765 1.00 95.25 95 PRO A N 1
ATOM 730 C CA . PRO A 1 95 ? 3.699 -4.962 8.736 1.00 95.25 95 PRO A CA 1
ATOM 731 C C . PRO A 1 95 ? 3.252 -4.501 10.134 1.00 95.25 95 PRO A C 1
ATOM 733 O O . PRO A 1 95 ? 3.873 -4.858 11.137 1.00 95.25 95 PRO A O 1
ATOM 736 N N . HIS A 1 96 ? 2.152 -3.746 10.209 1.00 96.31 96 HIS A N 1
ATOM 737 C CA . HIS A 1 96 ? 1.505 -3.320 11.442 1.00 96.31 96 HIS A CA 1
ATOM 738 C C . HIS A 1 96 ? -0.023 -3.395 11.324 1.00 96.31 96 HIS A C 1
ATOM 740 O O . HIS A 1 96 ? -0.577 -3.247 10.235 1.00 96.31 96 HIS A O 1
ATOM 746 N N . GLY A 1 97 ? -0.699 -3.566 12.464 1.00 94.62 97 GLY A N 1
ATOM 747 C CA . GLY A 1 97 ? -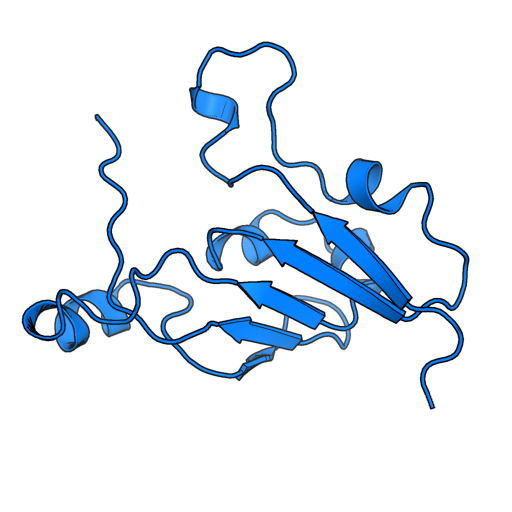2.160 -3.635 12.538 1.00 94.62 97 GLY A CA 1
ATOM 748 C C . GLY A 1 97 ? -2.738 -5.019 12.227 1.00 94.62 97 GLY A C 1
ATOM 749 O O . GLY A 1 97 ? -2.040 -6.030 12.264 1.00 94.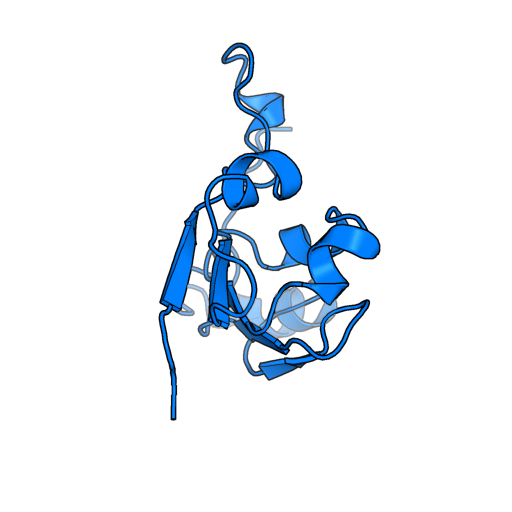62 97 GLY A O 1
ATOM 750 N N . HIS A 1 98 ? -4.046 -5.061 11.963 1.00 96.00 98 HIS A N 1
ATOM 751 C CA . HIS A 1 98 ? -4.802 -6.288 11.663 1.00 96.00 98 HIS A CA 1
ATOM 752 C C . HIS A 1 98 ? -5.050 -6.513 10.166 1.00 96.00 98 HIS A C 1
ATOM 754 O O . HIS A 1 98 ? -5.523 -7.586 9.774 1.00 96.00 98 HIS A O 1
ATOM 760 N N . GLY A 1 99 ? -4.781 -5.501 9.341 1.00 97.19 99 GLY A N 1
ATOM 761 C CA . GLY A 1 99 ? -5.122 -5.506 7.927 1.00 97.19 99 GLY A CA 1
ATOM 762 C C . GLY A 1 99 ? -4.291 -6.470 7.081 1.00 97.19 99 GLY A C 1
ATOM 763 O O . GLY A 1 99 ? -3.284 -7.038 7.513 1.00 97.19 99 GLY A O 1
ATOM 764 N N . LYS A 1 100 ? -4.734 -6.656 5.838 1.00 98.12 100 LYS A N 1
ATOM 765 C CA . LYS A 1 100 ? -4.095 -7.542 4.855 1.00 98.12 100 LYS A CA 1
ATOM 766 C C . LYS A 1 100 ? -3.656 -6.777 3.611 1.00 98.12 100 LYS A C 1
ATOM 768 O O . LYS A 1 100 ? -4.316 -5.834 3.196 1.00 98.12 100 LYS A O 1
ATOM 773 N N . LEU A 1 101 ? -2.590 -7.226 2.964 1.00 96.56 101 LEU A N 1
ATOM 774 C CA . LEU A 1 101 ? -2.201 -6.807 1.621 1.00 96.56 101 LEU A CA 1
ATOM 775 C C . LEU A 1 101 ? -2.566 -7.920 0.634 1.00 96.56 101 LEU A C 1
ATOM 777 O O . LEU A 1 101 ? -2.055 -9.031 0.743 1.00 96.56 101 LEU A O 1
ATOM 781 N N . LEU A 1 102 ? -3.428 -7.627 -0.337 1.00 94.81 102 LEU A N 1
ATOM 782 C CA . LEU A 1 102 ? -3.699 -8.505 -1.472 1.00 94.81 102 LEU A CA 1
ATOM 783 C C . LEU A 1 102 ? -2.946 -7.991 -2.698 1.00 94.81 102 LEU A C 1
ATOM 785 O O . LEU A 1 102 ? -3.227 -6.902 -3.200 1.00 94.81 102 LEU A O 1
ATOM 789 N N . VAL A 1 103 ? -2.026 -8.805 -3.205 1.00 90.94 103 VAL A N 1
ATOM 790 C CA . VAL A 1 103 ? -1.261 -8.524 -4.419 1.00 90.94 103 VAL A CA 1
ATOM 791 C C . VAL A 1 103 ? -1.803 -9.378 -5.554 1.00 90.94 103 VAL A C 1
ATOM 793 O O . VAL A 1 103 ? -1.698 -10.608 -5.530 1.00 90.94 103 VAL A O 1
ATOM 796 N N . SER A 1 104 ? -2.392 -8.719 -6.551 1.00 84.81 104 SER A N 1
ATOM 797 C CA . SER A 1 104 ? -2.786 -9.375 -7.802 1.00 84.81 104 SER A CA 1
ATOM 798 C C . SER A 1 104 ? -1.547 -9.894 -8.555 1.00 84.81 104 SER A C 1
ATOM 800 O O . SER A 1 104 ? -0.480 -9.283 -8.502 1.00 84.81 104 SER A O 1
ATOM 802 N N . ALA A 1 105 ? -1.655 -11.065 -9.193 1.00 66.94 105 ALA A N 1
ATOM 803 C CA . ALA A 1 105 ? -0.502 -11.797 -9.730 1.00 66.94 105 ALA A CA 1
ATOM 804 C C . ALA A 1 105 ? 0.303 -10.978 -10.748 1.00 66.94 105 ALA A C 1
ATOM 806 O O . ALA A 1 105 ? -0.286 -10.394 -11.654 1.00 66.94 105 ALA A O 1
ATOM 807 N N . GLY A 1 106 ? 1.639 -11.013 -10.667 1.00 57.97 106 GLY A N 1
ATOM 808 C CA . GLY A 1 106 ? 2.478 -10.651 -11.809 1.00 57.97 106 GLY A CA 1
ATOM 809 C C . GLY A 1 106 ? 3.995 -10.632 -11.574 1.00 57.97 106 GLY A C 1
ATOM 810 O O . GLY A 1 106 ? 4.476 -11.085 -10.549 1.00 57.97 106 GLY A O 1
ATOM 811 N N . THR A 1 107 ? 4.742 -10.087 -12.540 1.00 48.28 107 THR A N 1
ATOM 812 C CA . THR A 1 107 ? 6.184 -10.258 -12.789 1.00 48.28 107 THR A CA 1
ATOM 813 C C . THR A 1 107 ? 7.054 -8.996 -12.715 1.00 48.28 107 THR A C 1
ATOM 815 O O . THR A 1 107 ? 8.190 -9.083 -13.154 1.00 48.28 107 THR A O 1
ATOM 818 N N . LEU A 1 108 ? 6.580 -7.875 -12.146 1.00 53.34 108 LEU A N 1
ATOM 819 C CA . LEU A 1 108 ? 7.314 -6.591 -12.036 1.00 53.34 108 LEU A CA 1
ATOM 820 C C . LEU A 1 108 ? 7.741 -5.986 -13.391 1.00 53.34 108 LEU A C 1
ATOM 822 O O . LEU A 1 108 ? 8.497 -6.578 -14.152 1.00 53.34 108 LEU A O 1
ATOM 826 N N . TYR A 1 109 ? 7.328 -4.751 -13.673 1.00 47.62 109 TYR A N 1
ATOM 827 C CA . TYR A 1 109 ? 8.019 -3.915 -14.660 1.00 47.62 109 TYR A CA 1
ATOM 828 C C . TYR A 1 109 ? 7.891 -2.451 -14.237 1.00 47.62 109 TYR A C 1
ATOM 830 O O . TYR A 1 109 ? 6.897 -1.786 -14.538 1.00 47.62 109 TYR A O 1
ATOM 838 N N . GLN A 1 110 ? 8.907 -1.975 -13.516 1.00 49.66 110 GLN A N 1
ATOM 839 C CA . GLN A 1 110 ? 9.163 -0.556 -13.294 1.00 49.66 110 GLN A CA 1
ATOM 840 C C . GLN A 1 110 ? 10.494 -0.238 -13.971 1.00 49.66 110 GLN A C 1
ATOM 842 O O . GLN A 1 110 ? 11.544 -0.691 -13.523 1.00 49.66 110 GLN A O 1
ATOM 847 N N . VAL A 1 111 ? 10.457 0.493 -15.087 1.00 40.41 111 VAL A N 1
ATOM 848 C CA . VAL A 1 111 ? 11.666 1.136 -15.612 1.00 40.41 111 VAL A CA 1
ATOM 849 C C . VAL A 1 111 ? 11.861 2.387 -14.774 1.00 40.41 111 VAL A C 1
ATOM 851 O O . VAL A 1 111 ? 11.287 3.434 -15.064 1.00 40.41 111 VAL A O 1
ATOM 854 N N . GLU A 1 112 ? 12.609 2.261 -13.685 1.00 42.78 112 GLU A N 1
ATOM 855 C CA . GLU A 1 112 ? 13.194 3.431 -13.045 1.00 42.78 112 GLU A CA 1
ATOM 856 C C . GLU A 1 112 ? 14.359 3.864 -13.936 1.00 42.78 112 GLU A C 1
ATOM 858 O O . GLU A 1 112 ? 15.333 3.129 -14.105 1.00 42.78 112 GLU A O 1
ATOM 863 N N . ASN A 1 113 ? 14.232 5.021 -14.586 1.00 34.06 113 ASN A N 1
ATOM 864 C CA . ASN A 1 113 ? 15.403 5.668 -15.162 1.00 34.06 113 ASN A CA 1
ATOM 865 C C . ASN A 1 113 ? 16.313 6.049 -13.987 1.00 34.06 113 ASN A C 1
ATOM 867 O O . ASN A 1 113 ? 15.963 6.945 -13.217 1.00 34.06 113 ASN A O 1
ATOM 871 N N . LEU A 1 114 ? 17.413 5.306 -13.842 1.00 40.12 114 LEU A N 1
ATOM 872 C CA . LEU A 1 114 ? 18.559 5.647 -12.996 1.00 40.12 114 LEU A CA 1
ATOM 873 C C . LEU A 1 114 ? 19.157 6.999 -13.402 1.00 40.12 114 LEU A C 1
ATOM 875 O O . LEU A 1 114 ? 19.222 7.266 -14.626 1.00 40.12 114 LEU A O 1
#

Radius of gyration: 14.75 Å; chains: 1; bounding box: 40×37×32 Å

Sequence (114 aa):
MFHRICLIGVNDISSKYSGIKNHNMNLTVAMQNCTAGSSRVVLAHNPASVLEFSKEDLEKVDVVLSGHTHAGQYYVLAPLVSQVLPYFHGLYDLPHGHGKLLVSAGTLYQVENL